Protein AF-A0A1Y1QBB9-F1 (afdb_monomer)

Radius of gyration: 15.88 Å; Cα contacts (8 Å, |Δi|>4): 180; chains: 1; bounding box: 41×32×35 Å

InterPro domains:
  IPR018752 Probable inorganic carbon transporter subunit DabA [PF10070] (2-125)
  IPR018752 Probable inorganic carbon transporter subunit DabA [PTHR38344] (1-124)

Secondary structure (DSSP, 8-state):
----HHHHHHHHHHHHHHTT-SS---SEEEEEEEE---TT-TTGGGTS-TTTTT---HHHHHHHHHHHT-HHHHHHHHHTT----TT-EEEEEEEETTT----EESGGGS-GGGHHHHHHHHHH-

Sequence (125 aa):
MGFTDTEQADKVGGFLRMIGLTDGFAPLVVIMGHGSTSQNNPHAAAYECGACSGRHSGPNARVFAAMANRPAVRTLLAAQGIHVPADTWFVGAEHDTCDEHIPWFDTHKVPAARHADLQALQAAL

Organism: NCBI:txid525917

Structure (mmCIF, N/CA/C/O backbone):
data_AF-A0A1Y1QBB9-F1
#
_entry.id   AF-A0A1Y1QBB9-F1
#
loop_
_atom_site.group_PDB
_atom_site.id
_atom_site.type_symbol
_atom_site.label_atom_id
_atom_site.label_alt_id
_atom_site.label_comp_id
_atom_site.label_asym_id
_atom_site.label_entity_id
_atom_site.label_seq_id
_atom_site.pdbx_PDB_ins_code
_atom_site.Cartn_x
_atom_site.Cartn_y
_atom_site.Cartn_z
_atom_site.occupancy
_atom_site.B_iso_or_equiv
_atom_site.auth_seq_id
_atom_site.auth_comp_id
_atom_site.auth_asym_id
_atom_site.auth_atom_id
_atom_site.pdbx_PDB_model_num
ATOM 1 N N . MET A 1 1 ? 13.283 11.510 11.202 1.00 42.03 1 MET A N 1
ATOM 2 C CA . MET A 1 1 ? 11.968 12.104 11.520 1.00 42.03 1 MET A CA 1
ATOM 3 C C . MET A 1 1 ? 11.058 11.811 10.342 1.00 42.03 1 MET A C 1
ATOM 5 O O . MET A 1 1 ? 11.427 12.162 9.231 1.00 42.03 1 MET A O 1
ATOM 9 N N . GLY A 1 2 ? 9.989 11.045 10.556 1.00 78.75 2 GLY A N 1
ATOM 10 C CA . GLY A 1 2 ? 9.009 10.702 9.517 1.00 78.75 2 GLY A CA 1
ATOM 11 C C . GLY A 1 2 ? 7.722 11.510 9.685 1.00 78.75 2 GLY A C 1
ATOM 12 O O . GLY A 1 2 ? 7.590 12.234 10.669 1.00 78.75 2 GLY A O 1
ATOM 13 N N . PHE A 1 3 ? 6.792 11.365 8.738 1.00 85.94 3 PHE A N 1
ATOM 14 C CA . PHE A 1 3 ? 5.462 11.981 8.790 1.00 85.94 3 PHE A CA 1
ATOM 15 C C . PHE A 1 3 ? 4.720 11.641 10.092 1.00 85.94 3 PHE A C 1
ATOM 17 O O . PHE A 1 3 ? 4.775 10.502 10.568 1.00 85.94 3 PHE A O 1
ATOM 24 N N . THR A 1 4 ? 3.989 12.609 10.634 1.00 95.94 4 THR A N 1
ATOM 25 C CA . THR A 1 4 ? 3.008 12.418 11.715 1.00 95.94 4 THR A CA 1
ATOM 26 C C . THR A 1 4 ? 1.850 11.526 11.260 1.00 95.94 4 THR A C 1
ATOM 28 O O . THR A 1 4 ? 1.630 11.357 10.063 1.00 95.94 4 THR A O 1
ATOM 31 N N . ASP A 1 5 ? 1.080 10.957 12.192 1.00 96.75 5 ASP A N 1
ATOM 32 C CA . ASP A 1 5 ? -0.067 10.108 11.828 1.00 96.75 5 ASP A CA 1
ATOM 33 C C . ASP A 1 5 ? -1.094 10.855 10.957 1.00 96.75 5 ASP A C 1
ATOM 35 O O . ASP A 1 5 ? -1.612 10.280 10.001 1.00 96.75 5 ASP A O 1
ATOM 39 N N . THR A 1 6 ? -1.319 12.147 11.220 1.00 96.94 6 THR A N 1
ATOM 40 C CA . THR A 1 6 ? -2.184 13.010 10.400 1.00 96.94 6 THR A CA 1
ATOM 41 C C . THR A 1 6 ? -1.629 13.199 8.994 1.00 96.94 6 THR A C 1
ATOM 43 O O . THR A 1 6 ? -2.339 12.954 8.026 1.00 96.94 6 THR A O 1
ATOM 46 N N . GLU A 1 7 ? -0.345 13.542 8.850 1.00 97.12 7 GLU A N 1
ATOM 47 C CA . GLU A 1 7 ? 0.273 13.696 7.525 1.00 97.12 7 GLU A CA 1
ATOM 48 C C . GLU A 1 7 ? 0.267 12.387 6.727 1.00 97.12 7 GLU A C 1
ATOM 50 O O . GLU A 1 7 ? 0.108 12.404 5.505 1.00 97.12 7 GLU A O 1
ATOM 55 N N . GLN A 1 8 ? 0.440 11.245 7.400 1.00 97.06 8 GLN A N 1
ATOM 56 C CA . GLN A 1 8 ? 0.324 9.932 6.767 1.00 97.06 8 GLN A CA 1
ATOM 57 C C . GLN A 1 8 ? -1.110 9.678 6.286 1.00 97.06 8 GLN A C 1
ATOM 59 O O . GLN A 1 8 ? -1.300 9.268 5.141 1.00 97.06 8 GLN A O 1
ATOM 64 N N . ALA A 1 9 ? -2.113 9.956 7.123 1.00 97.69 9 ALA A N 1
ATOM 65 C CA . ALA A 1 9 ? -3.520 9.806 6.764 1.00 97.69 9 ALA A CA 1
ATOM 66 C C . ALA A 1 9 ? -3.930 10.724 5.608 1.00 97.69 9 ALA A C 1
ATOM 68 O O . ALA A 1 9 ? -4.570 10.255 4.672 1.00 97.69 9 ALA A O 1
ATOM 69 N N . ASP A 1 10 ? -3.495 11.982 5.605 1.00 97.56 10 ASP A N 1
ATOM 70 C CA . ASP A 1 10 ? -3.799 12.927 4.528 1.00 97.56 10 ASP A CA 1
ATOM 71 C C . ASP A 1 10 ? -3.178 12.492 3.199 1.00 97.56 10 ASP A C 1
ATOM 73 O O . ASP A 1 10 ? -3.823 12.558 2.151 1.00 97.56 10 ASP A O 1
ATOM 77 N N . LYS A 1 11 ? -1.940 11.982 3.228 1.00 96.94 11 LYS A N 1
ATOM 78 C CA . LYS A 1 11 ? -1.279 11.451 2.029 1.00 96.94 11 LYS A CA 1
ATOM 79 C C . LYS A 1 11 ? -1.979 10.210 1.499 1.00 96.94 11 LYS A C 1
ATOM 81 O O . LYS A 1 11 ? -2.301 10.168 0.313 1.00 96.94 11 LYS A O 1
ATOM 86 N N . VAL A 1 12 ? -2.225 9.218 2.356 1.00 97.56 12 VAL A N 1
ATOM 87 C CA . VAL A 1 12 ? -2.900 7.974 1.957 1.00 97.56 12 VAL A CA 1
ATOM 88 C C . VAL A 1 12 ? -4.320 8.269 1.481 1.00 97.56 12 VAL A C 1
ATOM 90 O O . VAL A 1 12 ? -4.705 7.818 0.409 1.00 97.56 12 VAL A O 1
ATOM 93 N N . GLY A 1 13 ? -5.081 9.074 2.219 1.00 97.81 13 GLY A N 1
ATOM 94 C CA . GLY A 1 13 ? -6.447 9.440 1.864 1.00 97.81 13 GLY A CA 1
ATOM 95 C C . GLY A 1 13 ? -6.516 10.254 0.574 1.00 97.81 13 GLY A C 1
ATOM 96 O O . GLY A 1 13 ? -7.406 10.032 -0.244 1.00 97.81 13 GLY A O 1
ATOM 97 N N . GLY A 1 14 ? -5.576 11.177 0.353 1.00 97.62 14 GLY A N 1
ATOM 98 C CA . GLY A 1 14 ? -5.454 11.910 -0.908 1.00 97.62 14 GLY A CA 1
ATOM 99 C C . GLY A 1 14 ? -5.152 10.987 -2.088 1.00 97.62 14 GLY A C 1
ATOM 100 O O . GLY A 1 14 ? -5.802 11.083 -3.126 1.00 97.62 14 GLY A O 1
ATOM 101 N N . PHE A 1 15 ? -4.220 10.047 -1.908 1.00 96.12 15 PHE A N 1
ATOM 102 C CA . PHE A 1 15 ? -3.886 9.045 -2.919 1.00 96.12 15 PHE A CA 1
ATOM 103 C C . PHE A 1 15 ? -5.075 8.135 -3.250 1.00 96.12 15 PHE A C 1
ATOM 105 O O . PHE A 1 15 ? -5.431 8.015 -4.418 1.00 96.12 15 PHE A O 1
ATOM 112 N N . LEU A 1 16 ? -5.730 7.556 -2.239 1.00 97.25 16 LEU A N 1
ATOM 113 C CA . LEU A 1 16 ? -6.884 6.668 -2.409 1.00 97.25 16 LEU A CA 1
ATOM 114 C C . LEU A 1 16 ? -8.040 7.353 -3.150 1.00 97.25 16 LEU A C 1
ATOM 116 O O . LEU A 1 16 ? -8.616 6.765 -4.060 1.00 97.25 16 LEU A O 1
ATOM 120 N N . ARG A 1 17 ? -8.333 8.621 -2.828 1.00 97.25 17 ARG A N 1
ATOM 121 C CA . ARG A 1 17 ? -9.327 9.420 -3.567 1.00 97.25 17 ARG A CA 1
ATOM 122 C C . ARG A 1 17 ? -8.914 9.670 -5.009 1.00 97.25 17 ARG A C 1
ATOM 124 O O . ARG A 1 17 ? -9.749 9.574 -5.899 1.00 97.25 17 ARG A O 1
ATOM 131 N N . MET A 1 18 ? -7.641 9.986 -5.238 1.00 95.62 18 MET A N 1
ATOM 132 C CA . MET A 1 18 ? -7.121 10.256 -6.576 1.00 95.62 18 MET A CA 1
ATOM 133 C C . MET A 1 18 ? -7.227 9.030 -7.492 1.00 95.62 18 MET A C 1
ATOM 135 O O . MET A 1 18 ? -7.595 9.185 -8.652 1.00 95.62 18 MET A O 1
ATOM 139 N N . ILE A 1 19 ? -6.992 7.823 -6.966 1.00 93.88 19 ILE A N 1
ATOM 140 C CA . ILE A 1 19 ? -7.148 6.571 -7.726 1.00 93.88 19 ILE A CA 1
ATOM 141 C C . ILE A 1 19 ? -8.581 6.008 -7.706 1.00 93.88 19 ILE A C 1
ATOM 143 O O . ILE A 1 19 ? -8.835 4.974 -8.315 1.00 93.88 19 ILE A O 1
ATOM 147 N N . GLY A 1 20 ? -9.511 6.651 -6.991 1.00 95.25 20 GLY A N 1
ATOM 148 C CA . GLY A 1 20 ? -10.908 6.221 -6.874 1.00 95.25 20 GLY A CA 1
ATOM 149 C C . GLY A 1 20 ? -11.162 5.018 -5.953 1.00 95.25 20 GLY A C 1
ATOM 150 O O . GLY A 1 20 ? -12.277 4.509 -5.930 1.00 95.25 20 GLY A O 1
ATOM 151 N N . LEU A 1 21 ? -10.173 4.565 -5.177 1.00 95.88 21 LEU A N 1
ATOM 152 C CA . LEU A 1 21 ? -10.301 3.437 -4.246 1.00 95.88 21 LEU A CA 1
ATOM 153 C C . LEU A 1 21 ? -10.674 3.936 -2.843 1.00 95.88 21 LEU A C 1
ATOM 155 O O . LEU A 1 21 ? -9.847 3.959 -1.930 1.00 95.88 21 LEU A O 1
ATOM 159 N N . THR A 1 22 ? -11.911 4.396 -2.674 1.00 96.00 22 THR A N 1
ATOM 160 C CA . THR A 1 22 ? -12.416 4.915 -1.387 1.00 96.00 22 THR A CA 1
ATOM 161 C C . THR A 1 22 ? -13.307 3.934 -0.629 1.00 96.00 22 THR A C 1
ATOM 163 O O . THR A 1 22 ? -13.522 4.110 0.570 1.00 96.00 22 THR A O 1
ATOM 166 N N . ASP A 1 23 ? -13.791 2.898 -1.308 1.00 95.12 23 ASP A N 1
ATOM 167 C CA . ASP A 1 23 ? -14.611 1.812 -0.779 1.00 95.12 23 ASP A CA 1
ATOM 168 C C . ASP A 1 23 ? -14.297 0.500 -1.527 1.00 95.12 23 ASP A C 1
ATOM 170 O O . ASP A 1 23 ? -13.363 0.441 -2.328 1.00 95.12 23 ASP A O 1
ATOM 174 N N . GLY A 1 24 ? -15.023 -0.580 -1.210 1.00 95.31 24 GLY A N 1
ATOM 175 C CA . GLY A 1 24 ? -14.915 -1.840 -1.955 1.00 95.31 24 GLY A CA 1
ATOM 176 C C . GLY A 1 24 ? -13.548 -2.526 -1.860 1.00 95.31 24 GLY A C 1
ATOM 177 O O . GLY A 1 24 ? -13.174 -3.277 -2.760 1.00 95.31 24 GLY A O 1
ATOM 178 N N . PHE A 1 25 ? -12.785 -2.263 -0.794 1.00 97.25 25 PHE A N 1
ATOM 179 C CA . PHE A 1 25 ? -11.437 -2.801 -0.627 1.00 97.25 25 PHE A CA 1
ATOM 180 C C . PHE A 1 25 ? -11.417 -4.330 -0.677 1.00 97.25 25 PHE A C 1
ATOM 182 O O . PHE A 1 25 ? -12.131 -5.008 0.063 1.00 97.25 25 PHE A O 1
ATOM 189 N N . ALA A 1 26 ? -10.529 -4.866 -1.511 1.00 96.06 26 ALA A N 1
ATOM 190 C CA . ALA A 1 26 ? -10.237 -6.288 -1.538 1.00 96.06 26 ALA A CA 1
ATOM 191 C C . ALA A 1 26 ? -9.513 -6.736 -0.247 1.00 96.06 26 ALA A C 1
ATOM 193 O O . ALA A 1 26 ? -8.897 -5.916 0.445 1.00 96.06 26 ALA A O 1
ATOM 194 N N . PRO A 1 27 ? -9.516 -8.044 0.069 1.00 95.75 27 PRO A N 1
ATOM 195 C CA . PRO A 1 27 ? -8.733 -8.588 1.181 1.00 95.75 27 PRO A CA 1
ATOM 196 C C . PRO A 1 27 ? -7.219 -8.346 1.056 1.00 95.75 27 PRO A C 1
ATOM 198 O O . PRO A 1 27 ? -6.524 -8.179 2.059 1.00 95.75 27 PRO A O 1
ATOM 201 N N . LEU A 1 28 ? -6.707 -8.287 -0.176 1.00 96.56 28 LEU A N 1
ATOM 202 C CA . LEU A 1 28 ? -5.328 -7.934 -0.498 1.00 96.56 28 LEU A CA 1
ATOM 203 C C . LEU A 1 28 ? -5.333 -6.829 -1.560 1.00 96.56 28 LEU A C 1
ATOM 205 O O . LEU A 1 28 ? -5.954 -6.984 -2.609 1.00 96.56 28 LEU A O 1
ATOM 209 N N . VAL A 1 29 ? -4.642 -5.722 -1.293 1.00 96.75 29 VAL A N 1
ATOM 210 C CA . VAL A 1 29 ? -4.506 -4.588 -2.218 1.00 96.75 29 VAL A CA 1
ATOM 211 C C . VAL A 1 29 ? -3.033 -4.378 -2.532 1.00 96.75 29 VAL A C 1
ATOM 213 O O . VAL A 1 29 ? -2.217 -4.230 -1.622 1.00 96.75 29 VAL A O 1
ATOM 216 N N . VAL A 1 30 ? -2.685 -4.330 -3.817 1.00 95.94 30 VAL A N 1
ATOM 217 C CA . VAL A 1 30 ? -1.314 -4.057 -4.256 1.00 95.94 30 VAL A CA 1
ATOM 218 C C . VAL A 1 30 ? -1.205 -2.623 -4.744 1.00 95.94 30 VAL A C 1
ATOM 220 O O . VAL A 1 30 ? -1.946 -2.197 -5.625 1.00 95.94 30 VAL A O 1
ATOM 223 N N . ILE A 1 31 ? -0.262 -1.881 -4.174 1.00 95.00 31 ILE A N 1
ATOM 224 C CA . ILE A 1 31 ? 0.175 -0.598 -4.715 1.00 95.00 31 ILE A CA 1
ATOM 225 C C . ILE A 1 31 ? 1.378 -0.905 -5.599 1.00 95.00 31 ILE A C 1
ATOM 227 O O . ILE A 1 31 ? 2.431 -1.288 -5.090 1.00 95.00 31 ILE A O 1
ATOM 231 N N . MET A 1 32 ? 1.201 -0.781 -6.914 1.00 91.69 32 MET A N 1
ATOM 232 C CA . MET A 1 32 ? 2.244 -1.065 -7.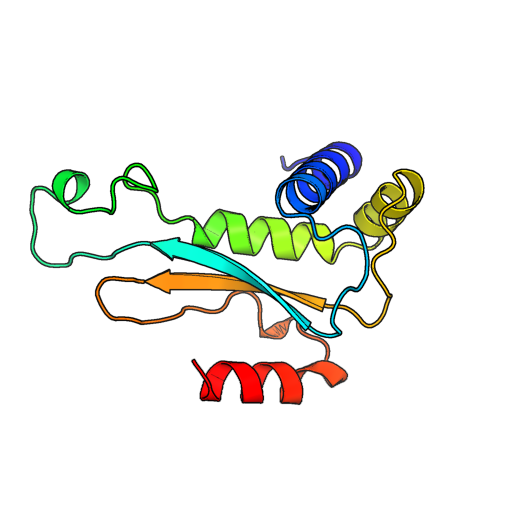896 1.00 91.69 32 MET A CA 1
ATOM 233 C C . MET A 1 32 ? 2.958 0.228 -8.293 1.00 91.69 32 MET A C 1
ATOM 235 O O . MET A 1 32 ? 2.362 1.128 -8.886 1.00 91.69 32 MET A O 1
ATOM 239 N N . GLY A 1 33 ? 4.235 0.327 -7.939 1.00 86.62 33 GLY A N 1
ATOM 240 C CA . GLY A 1 33 ? 5.154 1.281 -8.545 1.00 86.62 33 GLY A CA 1
ATOM 241 C C . GLY A 1 33 ? 5.658 0.757 -9.888 1.00 86.62 33 GLY A C 1
ATOM 242 O O . GLY A 1 33 ? 5.623 -0.437 -10.147 1.00 86.62 33 GLY A O 1
ATOM 243 N N . HIS A 1 34 ? 6.161 1.648 -10.724 1.00 83.19 34 HIS A N 1
ATOM 244 C CA . HIS A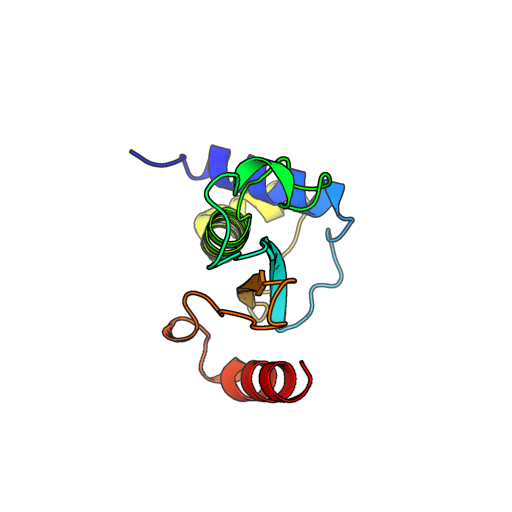 1 34 ? 6.897 1.313 -11.937 1.00 83.19 34 HIS A CA 1
ATOM 245 C C . HIS A 1 34 ? 8.331 1.848 -11.850 1.00 83.19 34 HIS A C 1
ATOM 247 O O . HIS A 1 34 ? 8.583 2.902 -11.241 1.00 83.19 34 HIS A O 1
ATOM 253 N N . GLY A 1 35 ? 9.244 1.100 -12.459 1.00 74.25 35 GLY A N 1
ATOM 254 C CA . GLY A 1 35 ? 10.655 1.410 -12.652 1.00 74.25 35 GLY A CA 1
ATOM 255 C C . GLY A 1 35 ? 11.157 0.812 -13.971 1.00 74.25 35 GLY A C 1
ATOM 256 O O . GLY A 1 35 ? 10.417 0.135 -14.688 1.00 74.25 35 GLY A O 1
ATOM 257 N N . SER A 1 36 ? 12.404 1.105 -14.327 1.00 70.88 36 SER A N 1
ATOM 258 C CA . SER A 1 36 ? 13.055 0.529 -15.507 1.00 70.88 36 SER A CA 1
ATOM 259 C C . SER A 1 36 ? 14.561 0.495 -15.280 1.00 70.88 36 SER A C 1
ATOM 261 O O . SER A 1 36 ? 15.215 1.532 -15.399 1.00 70.88 36 SER A O 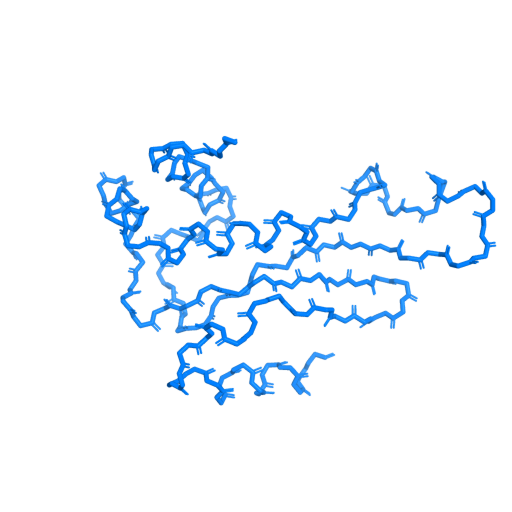1
ATOM 263 N N . THR A 1 37 ? 15.131 -0.670 -14.982 1.00 68.25 37 THR A N 1
ATOM 264 C CA . THR A 1 37 ? 16.583 -0.798 -14.782 1.00 68.25 37 THR A CA 1
ATOM 265 C C . THR A 1 37 ? 17.300 -1.035 -16.112 1.00 68.25 37 THR A C 1
ATOM 267 O O . THR A 1 37 ? 17.034 -2.011 -16.798 1.00 68.25 37 THR A O 1
ATOM 270 N N . SER A 1 38 ? 18.283 -0.199 -16.472 1.00 59.94 38 SER A N 1
ATOM 271 C CA . SER A 1 38 ? 19.145 -0.433 -17.645 1.00 59.94 38 SER A CA 1
ATOM 272 C C . SER A 1 38 ? 20.600 -0.647 -17.225 1.00 59.94 38 SER A C 1
ATOM 274 O O . SER A 1 38 ? 21.272 0.283 -16.788 1.00 59.94 38 SER A O 1
ATOM 276 N N . GLN A 1 39 ? 21.116 -1.872 -17.372 1.00 55.53 39 GLN A N 1
ATOM 277 C CA . GLN A 1 39 ? 22.489 -2.210 -16.957 1.00 55.53 39 GLN A CA 1
ATOM 278 C C . GLN A 1 39 ? 23.583 -1.775 -17.952 1.00 55.53 39 GLN A C 1
ATOM 280 O O . GLN A 1 39 ? 24.763 -1.939 -17.656 1.00 55.53 39 GLN A O 1
ATOM 285 N N . ASN A 1 40 ? 23.236 -1.219 -19.123 1.00 48.66 40 ASN A N 1
ATOM 286 C CA . ASN A 1 40 ? 24.200 -1.011 -20.212 1.00 48.66 40 ASN A CA 1
ATOM 287 C C . ASN A 1 40 ? 24.194 0.399 -20.824 1.00 48.66 40 ASN A C 1
ATOM 289 O O . ASN A 1 40 ? 24.396 0.546 -22.029 1.00 48.66 40 ASN A O 1
ATOM 293 N N . ASN A 1 41 ? 23.949 1.450 -20.032 1.00 47.62 41 ASN A N 1
ATOM 294 C CA . ASN A 1 41 ? 23.923 2.800 -20.588 1.00 47.62 41 ASN A CA 1
ATOM 295 C C . ASN A 1 41 ? 24.561 3.867 -19.677 1.00 47.62 41 ASN A C 1
ATOM 297 O O . ASN A 1 41 ? 23.972 4.230 -18.658 1.00 47.62 41 ASN A O 1
ATOM 301 N N . PRO A 1 42 ? 25.706 4.464 -20.072 1.00 53.88 42 PRO A N 1
ATOM 302 C CA . PRO A 1 42 ? 26.266 5.664 -19.436 1.00 53.88 42 PRO A CA 1
ATOM 303 C C . PRO A 1 42 ? 25.299 6.866 -19.423 1.00 53.88 42 PRO A C 1
ATOM 305 O O . PRO A 1 42 ? 25.560 7.861 -18.751 1.00 53.88 42 PRO A O 1
ATOM 308 N N . HIS A 1 43 ? 24.181 6.773 -20.153 1.00 53.91 43 HIS A N 1
ATOM 309 C CA . HIS A 1 43 ? 23.104 7.755 -20.255 1.00 53.91 43 HIS A CA 1
ATOM 310 C C . HIS A 1 43 ? 21.770 7.243 -19.668 1.00 53.91 43 HIS A C 1
ATOM 312 O O . HIS A 1 43 ? 20.723 7.434 -20.283 1.00 53.91 43 HIS A O 1
ATOM 318 N N . ALA A 1 44 ? 21.787 6.591 -18.497 1.00 51.56 44 ALA A N 1
ATOM 319 C CA . ALA A 1 44 ? 20.597 6.029 -17.829 1.00 51.56 44 ALA A CA 1
ATOM 320 C C . ALA A 1 44 ? 19.374 6.979 -17.791 1.00 51.56 44 ALA A C 1
ATOM 322 O O . ALA A 1 44 ? 18.260 6.553 -18.075 1.00 51.56 44 ALA A O 1
ATOM 323 N N . ALA A 1 45 ? 19.592 8.286 -17.599 1.00 51.59 45 ALA A N 1
ATOM 324 C CA . ALA A 1 45 ? 18.532 9.302 -17.568 1.00 51.59 45 ALA A CA 1
ATOM 325 C C . ALA A 1 45 ? 17.760 9.502 -18.896 1.00 51.59 45 ALA A C 1
ATOM 327 O O . ALA A 1 45 ? 16.756 10.209 -18.911 1.00 51.59 45 ALA A O 1
ATOM 328 N N . ALA A 1 46 ? 18.227 8.942 -20.020 1.00 51.31 46 ALA A N 1
ATOM 329 C CA . ALA A 1 46 ? 17.603 9.112 -21.337 1.00 51.31 46 ALA A CA 1
ATOM 330 C C . ALA A 1 46 ? 16.635 7.978 -21.729 1.00 51.31 46 ALA A C 1
ATOM 332 O O . ALA A 1 46 ? 15.881 8.146 -22.685 1.00 51.31 46 ALA A O 1
ATOM 333 N N . TYR A 1 47 ? 16.665 6.837 -21.028 1.00 48.28 47 TYR A N 1
ATOM 334 C CA . TYR A 1 47 ? 15.886 5.635 -21.379 1.00 48.28 47 TYR A CA 1
ATOM 335 C C . TYR A 1 47 ? 14.844 5.231 -20.343 1.00 48.28 47 TYR A C 1
ATOM 337 O O . TYR A 1 47 ? 14.049 4.329 -20.591 1.00 48.28 47 TYR A O 1
ATOM 345 N N . GLU A 1 48 ? 14.819 5.891 -19.194 1.00 51.41 48 GLU A N 1
ATOM 346 C CA . GLU A 1 48 ? 13.755 5.670 -18.233 1.00 51.41 48 GLU A CA 1
ATOM 347 C C . GLU A 1 48 ? 12.447 6.251 -18.788 1.00 51.41 48 GLU A C 1
ATOM 349 O O . GLU A 1 48 ? 12.412 7.359 -19.329 1.00 51.41 48 GLU A O 1
ATOM 354 N N . CYS A 1 49 ? 11.366 5.477 -18.679 1.00 48.41 49 CYS A N 1
ATOM 355 C CA . CYS A 1 49 ? 10.037 5.847 -19.150 1.00 48.41 49 CYS A CA 1
ATOM 356 C C . CYS A 1 49 ? 9.691 7.298 -18.765 1.00 48.41 49 CYS A C 1
ATOM 358 O O . CYS A 1 49 ? 9.670 7.662 -17.584 1.00 48.41 49 CYS A O 1
ATOM 360 N N . GLY A 1 50 ? 9.373 8.127 -19.767 1.00 47.00 50 GLY A N 1
ATOM 361 C CA . GLY A 1 50 ? 9.005 9.534 -19.577 1.00 47.00 50 GLY A CA 1
ATOM 362 C C . GLY A 1 50 ? 7.788 9.751 -18.666 1.00 47.00 50 GLY A C 1
ATOM 363 O O . GLY A 1 50 ? 7.565 10.870 -18.216 1.00 47.00 50 GLY A O 1
ATOM 364 N N . ALA A 1 51 ? 7.032 8.696 -18.338 1.00 51.38 51 ALA A N 1
ATOM 365 C CA . ALA A 1 51 ? 5.930 8.745 -17.379 1.00 51.38 51 ALA A CA 1
ATOM 366 C C . ALA A 1 51 ? 6.389 8.875 -15.912 1.00 51.38 51 ALA A C 1
ATOM 368 O O . ALA A 1 51 ? 5.633 9.377 -15.083 1.00 51.38 51 ALA A O 1
ATOM 369 N N . CYS A 1 52 ? 7.618 8.456 -15.581 1.00 50.31 52 CYS A N 1
ATOM 370 C CA . CYS A 1 52 ? 8.154 8.482 -14.212 1.00 50.31 52 CYS A CA 1
ATOM 371 C C . CYS A 1 52 ? 9.305 9.484 -14.022 1.00 50.31 52 CYS A C 1
ATOM 373 O O . CYS A 1 52 ? 9.909 9.520 -12.948 1.00 50.31 52 CYS A O 1
ATOM 375 N N . SER A 1 53 ? 9.629 10.288 -15.044 1.00 52.66 53 SER A N 1
ATOM 376 C CA . SER A 1 53 ? 10.749 11.248 -15.032 1.00 52.66 53 SER A CA 1
ATOM 377 C C . SER A 1 53 ? 12.080 10.640 -14.565 1.00 52.66 53 SER A C 1
ATOM 379 O O . SER A 1 53 ? 12.868 11.316 -13.902 1.00 52.66 53 SER A O 1
ATOM 381 N N . GLY A 1 54 ? 12.299 9.354 -14.842 1.00 54.94 54 GLY A N 1
ATOM 382 C CA . GLY A 1 54 ? 13.517 8.669 -14.429 1.00 54.94 54 GLY A CA 1
ATOM 383 C C . GLY A 1 54 ? 13.608 8.244 -12.967 1.00 54.94 54 GLY A C 1
ATOM 384 O O . GLY A 1 54 ? 14.687 8.224 -12.382 1.00 54.94 54 GLY A O 1
ATOM 385 N N . ARG A 1 55 ? 12.475 7.982 -12.303 1.00 58.97 55 ARG A N 1
ATOM 386 C CA . ARG A 1 55 ? 12.474 7.583 -10.888 1.00 58.97 55 ARG A CA 1
ATOM 387 C C . ARG A 1 55 ? 11.703 6.296 -10.646 1.00 58.97 55 ARG A C 1
ATOM 389 O O . ARG A 1 55 ? 10.530 6.191 -10.987 1.00 58.97 55 ARG A O 1
ATOM 396 N N . HIS A 1 56 ? 12.354 5.379 -9.939 1.00 70.88 56 HIS A N 1
ATOM 397 C CA . HIS A 1 56 ? 11.747 4.189 -9.353 1.00 70.88 56 HIS A CA 1
ATOM 398 C C . HIS A 1 56 ? 10.680 4.590 -8.328 1.00 70.88 56 HIS A C 1
ATOM 400 O O . HIS A 1 56 ? 10.961 5.309 -7.362 1.00 70.88 56 HIS A O 1
ATOM 406 N N . SER A 1 57 ? 9.439 4.154 -8.544 1.00 77.31 57 SER A N 1
ATOM 407 C CA . SER A 1 57 ? 8.305 4.492 -7.672 1.00 77.31 57 SER A CA 1
ATOM 408 C C . SER A 1 57 ? 7.947 3.393 -6.660 1.00 77.31 57 SER A C 1
ATOM 410 O O . SER A 1 57 ? 7.088 3.604 -5.802 1.00 77.31 57 SER A O 1
ATOM 412 N N . GLY A 1 58 ? 8.672 2.275 -6.655 1.00 82.94 58 GLY A N 1
ATOM 413 C CA . GLY A 1 58 ? 8.602 1.194 -5.671 1.00 82.94 58 GLY A CA 1
ATOM 414 C C . GLY A 1 58 ? 8.799 1.635 -4.223 1.00 82.94 58 GLY A C 1
ATOM 415 O O . GLY A 1 58 ? 8.002 1.242 -3.368 1.00 82.94 58 GLY A O 1
ATOM 416 N N . PRO A 1 59 ? 9.774 2.508 -3.898 1.00 86.94 59 PRO A N 1
ATOM 417 C CA . PRO A 1 59 ? 9.893 3.057 -2.550 1.00 86.94 59 PRO A CA 1
ATOM 418 C C . PRO A 1 59 ? 8.631 3.799 -2.095 1.00 86.94 59 PRO A C 1
ATOM 420 O O . PRO A 1 59 ? 8.228 3.660 -0.940 1.00 86.94 59 PRO A O 1
ATOM 423 N N . ASN A 1 60 ? 7.963 4.530 -2.997 1.00 88.94 60 ASN A N 1
ATOM 424 C CA . ASN A 1 60 ? 6.688 5.172 -2.682 1.00 88.94 60 ASN A CA 1
ATOM 425 C C . ASN A 1 60 ? 5.600 4.119 -2.467 1.00 88.94 60 ASN A C 1
ATOM 427 O O . ASN A 1 60 ? 4.916 4.171 -1.448 1.00 88.94 60 ASN A O 1
ATOM 431 N N . ALA A 1 61 ? 5.484 3.129 -3.355 1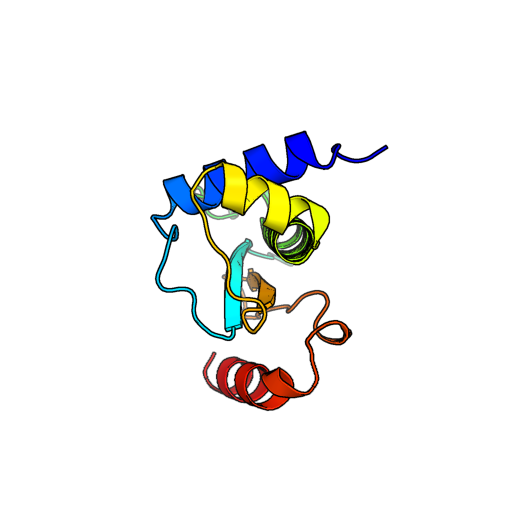.00 92.31 61 ALA A N 1
ATOM 432 C CA . ALA A 1 61 ? 4.525 2.036 -3.213 1.00 92.31 61 ALA A CA 1
ATOM 433 C C . ALA A 1 61 ? 4.656 1.311 -1.861 1.00 92.31 61 ALA A C 1
ATOM 435 O O . ALA A 1 61 ? 3.674 1.152 -1.133 1.00 92.31 61 ALA A O 1
ATOM 436 N N . ARG A 1 62 ? 5.888 0.963 -1.467 1.00 94.88 62 ARG A N 1
ATOM 437 C CA . ARG A 1 62 ? 6.204 0.374 -0.159 1.00 94.88 62 ARG A CA 1
ATOM 438 C C . ARG A 1 62 ? 5.766 1.271 0.997 1.00 94.88 62 ARG A C 1
ATOM 440 O O . ARG A 1 62 ? 5.144 0.802 1.949 1.00 94.88 62 ARG A O 1
ATOM 447 N N . VAL A 1 63 ? 6.109 2.555 0.931 1.00 94.50 63 VAL A N 1
ATOM 448 C CA . VAL A 1 63 ? 5.841 3.522 1.999 1.00 94.50 63 VAL A CA 1
ATOM 449 C C . VAL A 1 63 ? 4.337 3.787 2.147 1.00 94.50 63 VAL A C 1
ATOM 451 O O . VAL A 1 63 ? 3.836 3.780 3.270 1.00 94.50 63 VAL A O 1
ATOM 454 N N . PHE A 1 64 ? 3.591 3.920 1.048 1.00 95.50 64 PHE A N 1
ATOM 455 C CA . PHE A 1 64 ? 2.131 4.054 1.076 1.00 95.50 64 PHE A CA 1
ATOM 456 C C . PHE A 1 64 ? 1.442 2.801 1.628 1.00 95.50 64 PHE A C 1
ATOM 458 O O . PHE A 1 64 ? 0.565 2.928 2.482 1.00 95.50 64 PHE A O 1
ATOM 465 N N . ALA A 1 65 ? 1.872 1.602 1.220 1.00 97.12 65 ALA A N 1
ATOM 466 C CA . ALA A 1 65 ? 1.331 0.354 1.757 1.00 97.12 65 ALA A CA 1
ATOM 467 C C . ALA A 1 65 ? 1.576 0.242 3.272 1.00 97.12 65 ALA A C 1
ATOM 469 O O . ALA A 1 65 ? 0.670 -0.086 4.040 1.00 97.12 65 ALA A O 1
ATOM 470 N N . ALA A 1 66 ? 2.782 0.595 3.729 1.00 96.81 66 ALA A N 1
ATOM 471 C CA . ALA A 1 66 ? 3.113 0.606 5.149 1.00 96.81 66 ALA A CA 1
ATOM 472 C C . ALA A 1 66 ? 2.252 1.602 5.946 1.00 96.81 66 ALA A C 1
ATOM 474 O O . ALA A 1 66 ? 1.763 1.248 7.018 1.00 96.81 66 ALA A O 1
ATOM 475 N N . MET A 1 67 ? 2.031 2.820 5.432 1.00 97.44 67 MET A N 1
ATOM 476 C CA . MET A 1 67 ? 1.150 3.806 6.075 1.00 97.44 67 MET A CA 1
ATOM 477 C C . MET A 1 67 ? -0.301 3.316 6.138 1.00 97.44 67 MET A C 1
ATOM 479 O O . MET A 1 67 ? -0.915 3.380 7.200 1.00 97.44 67 MET A O 1
ATOM 483 N N . ALA A 1 68 ? -0.831 2.774 5.037 1.00 97.31 68 ALA A N 1
ATOM 484 C CA . ALA A 1 68 ? -2.209 2.287 4.951 1.00 97.31 68 ALA A CA 1
ATOM 485 C C . ALA A 1 68 ? -2.499 1.105 5.897 1.00 97.31 68 ALA A C 1
ATOM 487 O O . ALA A 1 68 ? -3.641 0.900 6.306 1.00 97.31 68 ALA A O 1
ATOM 488 N N . ASN A 1 69 ? -1.478 0.343 6.302 1.00 97.88 69 ASN A N 1
ATOM 489 C CA . ASN A 1 69 ? -1.609 -0.753 7.269 1.00 97.88 69 ASN A CA 1
ATOM 490 C C . ASN A 1 69 ? -1.505 -0.317 8.741 1.00 97.88 69 ASN A C 1
ATOM 492 O O . ASN A 1 69 ? -1.740 -1.134 9.631 1.00 97.88 69 ASN A O 1
ATOM 496 N N . ARG A 1 70 ? -1.177 0.947 9.040 1.00 97.44 70 ARG A N 1
ATOM 497 C CA . ARG A 1 70 ? -1.079 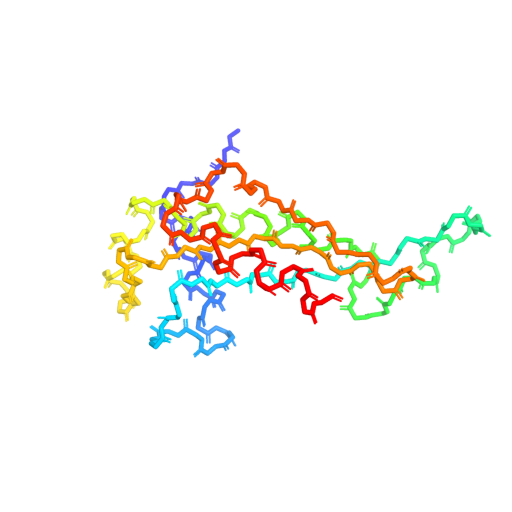1.419 10.430 1.00 97.44 70 ARG A CA 1
ATOM 498 C C . ARG A 1 70 ? -2.471 1.629 11.040 1.00 97.44 70 ARG A C 1
ATOM 500 O O . ARG A 1 70 ? -3.257 2.390 10.476 1.00 97.44 70 ARG A O 1
ATOM 507 N N . PRO A 1 71 ? -2.755 1.087 12.241 1.00 97.12 71 PRO A N 1
ATOM 508 C CA . PRO A 1 71 ? -4.041 1.293 12.909 1.00 97.12 71 PRO A CA 1
ATOM 509 C C . PRO A 1 71 ? -4.391 2.771 13.132 1.00 97.12 71 PRO A C 1
ATOM 511 O O . PRO A 1 71 ? -5.503 3.184 12.827 1.00 97.12 71 PRO A O 1
ATOM 514 N N . ALA A 1 72 ? -3.429 3.588 13.583 1.00 97.50 72 ALA A N 1
ATOM 515 C CA . ALA A 1 72 ? -3.634 5.025 13.797 1.00 97.50 72 ALA A CA 1
ATOM 516 C C . ALA A 1 72 ? -4.047 5.762 12.510 1.00 97.50 72 ALA A C 1
ATOM 518 O O . ALA A 1 72 ? -4.960 6.585 12.529 1.00 97.50 72 ALA A O 1
ATOM 519 N N . VAL A 1 73 ? -3.428 5.411 11.378 1.00 98.00 73 VAL A N 1
ATOM 520 C CA . VAL A 1 73 ? -3.759 5.981 10.065 1.00 98.00 73 VAL A CA 1
ATOM 521 C C . VAL A 1 73 ? -5.152 5.537 9.625 1.00 98.00 73 VAL A C 1
ATOM 523 O O . VAL A 1 73 ? -5.938 6.370 9.191 1.00 98.00 73 VAL A O 1
ATOM 526 N N . ARG A 1 74 ? -5.507 4.257 9.797 1.00 98.19 74 ARG A N 1
ATOM 527 C CA . ARG A 1 74 ? -6.847 3.745 9.456 1.00 98.19 74 ARG A CA 1
ATOM 528 C C . ARG A 1 74 ? -7.962 4.414 10.262 1.00 98.19 74 ARG A C 1
ATOM 530 O O . ARG A 1 74 ? -9.003 4.728 9.693 1.00 98.19 74 ARG A O 1
ATOM 537 N N . THR A 1 75 ? -7.737 4.692 11.546 1.00 98.19 75 THR A N 1
ATOM 538 C CA . THR A 1 75 ? -8.685 5.458 12.373 1.00 98.19 75 THR A CA 1
ATOM 539 C C . THR A 1 75 ? -8.914 6.860 11.809 1.00 98.19 75 THR A C 1
ATOM 541 O O . THR A 1 75 ? -10.054 7.308 11.706 1.00 98.19 75 THR A O 1
ATOM 544 N N . LEU A 1 76 ? -7.842 7.545 11.405 1.00 98.19 76 LEU A N 1
ATOM 545 C CA . LEU A 1 76 ? -7.938 8.877 10.808 1.00 98.19 76 LEU A CA 1
ATOM 546 C C . LEU A 1 76 ? -8.604 8.836 9.426 1.00 98.19 76 LEU A C 1
ATOM 548 O O . LEU A 1 76 ? -9.465 9.663 9.152 1.00 98.19 76 LEU A O 1
ATOM 552 N N . LEU A 1 77 ? -8.286 7.848 8.585 1.00 98.00 77 LEU A N 1
ATOM 553 C CA . LEU A 1 77 ? -8.942 7.648 7.287 1.00 98.00 77 LEU A CA 1
ATOM 554 C C . LEU A 1 77 ? -10.452 7.426 7.434 1.00 98.00 77 LEU A C 1
ATOM 556 O O . LEU A 1 77 ? -11.226 8.027 6.688 1.00 98.00 77 LEU A O 1
ATOM 560 N N . ALA A 1 78 ? -10.874 6.646 8.434 1.00 97.88 78 ALA A N 1
ATOM 561 C CA . ALA A 1 78 ? -12.288 6.436 8.733 1.00 97.88 78 ALA A CA 1
ATOM 562 C C . ALA A 1 78 ? -12.988 7.750 9.117 1.00 97.88 78 ALA A C 1
ATOM 564 O O . ALA A 1 78 ? -14.090 8.016 8.643 1.00 97.88 78 ALA A O 1
ATOM 565 N N . ALA A 1 79 ? -12.331 8.619 9.896 1.00 97.19 79 ALA A N 1
ATOM 566 C CA . ALA A 1 79 ? -12.847 9.959 10.195 1.00 97.19 79 ALA A CA 1
ATOM 567 C C . ALA A 1 79 ? -12.954 10.859 8.946 1.00 97.19 79 ALA A C 1
ATOM 569 O O . ALA A 1 79 ? -13.740 11.802 8.932 1.00 97.19 79 ALA A O 1
ATOM 570 N N . GLN A 1 80 ? -12.203 10.553 7.884 1.00 95.88 80 GLN A N 1
ATOM 571 C CA . GLN A 1 80 ? -12.291 11.217 6.582 1.00 95.88 80 GLN A CA 1
ATOM 572 C C . GLN A 1 80 ? -13.237 10.506 5.586 1.00 95.88 80 GLN A C 1
ATOM 574 O O . GLN A 1 80 ? -13.240 10.846 4.398 1.00 95.88 80 GLN A O 1
ATOM 579 N N . GLY A 1 81 ? -14.013 9.513 6.035 1.00 97.12 81 GLY A N 1
ATOM 580 C CA . GLY A 1 81 ? -14.980 8.774 5.216 1.00 97.12 81 GLY A CA 1
ATOM 581 C C . GLY A 1 81 ? -14.396 7.631 4.379 1.00 97.12 81 GLY A C 1
ATOM 582 O O . GLY A 1 81 ? -15.095 7.105 3.520 1.00 97.12 81 GLY A O 1
ATOM 583 N N . ILE A 1 82 ? -13.138 7.237 4.605 1.00 98.19 82 ILE A N 1
ATOM 584 C CA . ILE A 1 82 ? -12.506 6.091 3.935 1.00 98.19 82 ILE A CA 1
ATOM 585 C C . ILE A 1 82 ? -12.373 4.952 4.943 1.00 98.19 82 ILE A C 1
ATOM 587 O O . ILE A 1 82 ? -11.498 4.959 5.811 1.00 98.19 82 ILE A O 1
ATOM 591 N N . HIS A 1 83 ? -13.240 3.951 4.821 1.00 97.81 83 HIS A N 1
ATOM 592 C CA . HIS A 1 83 ? -13.263 2.803 5.722 1.00 97.81 83 HIS A CA 1
ATOM 593 C C . HIS A 1 83 ? -12.512 1.623 5.110 1.00 97.81 83 HIS A C 1
ATOM 595 O O . HIS A 1 83 ? -13.033 0.921 4.248 1.00 97.81 83 HIS A O 1
ATOM 601 N N . VAL A 1 84 ? -11.290 1.388 5.588 1.00 97.69 84 VAL A N 1
ATOM 602 C CA . VAL A 1 84 ? -10.502 0.206 5.224 1.00 97.69 84 VAL A CA 1
ATOM 603 C C . VAL A 1 84 ? -10.868 -0.957 6.159 1.00 97.69 84 VAL A C 1
ATOM 605 O O . VAL A 1 84 ? -10.620 -0.843 7.365 1.00 97.69 84 VAL A O 1
ATOM 608 N N . PRO A 1 85 ? -11.408 -2.079 5.646 1.00 96.75 85 PRO A N 1
ATOM 609 C CA . PRO A 1 85 ? -11.722 -3.258 6.448 1.00 96.75 85 PRO A CA 1
ATOM 610 C C . PRO A 1 85 ? -10.513 -3.799 7.222 1.00 96.75 85 PRO A C 1
ATOM 612 O O . PRO A 1 85 ? -9.367 -3.723 6.771 1.00 96.75 85 PRO A O 1
ATOM 615 N N . ALA A 1 86 ? -10.755 -4.369 8.404 1.00 94.38 86 ALA A N 1
ATOM 616 C CA . ALA A 1 86 ? -9.691 -4.919 9.250 1.00 94.38 86 ALA A CA 1
ATOM 617 C C . ALA A 1 86 ? -8.960 -6.105 8.597 1.00 94.38 86 ALA A C 1
ATOM 619 O O . ALA A 1 86 ? -7.800 -6.365 8.907 1.00 94.38 86 ALA A O 1
ATOM 620 N N . ASP A 1 87 ? -9.632 -6.805 7.688 1.00 94.88 87 ASP A N 1
ATOM 621 C CA . A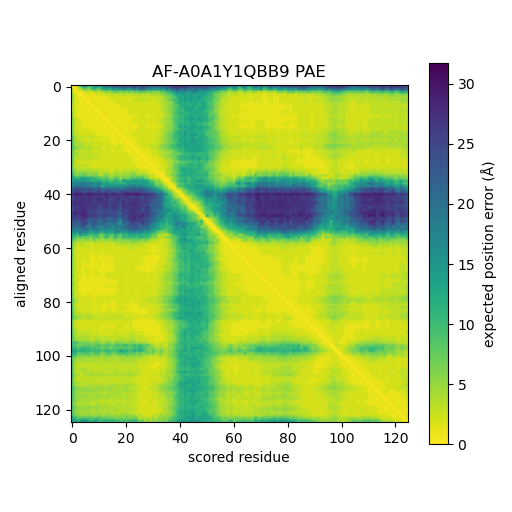SP A 1 87 ? -9.131 -7.976 6.981 1.00 94.88 87 ASP A CA 1
ATOM 622 C C . ASP A 1 87 ? -8.479 -7.642 5.624 1.00 94.88 87 ASP A C 1
ATOM 624 O O . ASP A 1 87 ? -7.949 -8.551 4.975 1.00 94.88 87 ASP A O 1
ATOM 628 N N . THR A 1 88 ? -8.476 -6.359 5.231 1.00 97.50 88 THR A N 1
ATOM 629 C CA . THR A 1 88 ? -7.723 -5.812 4.093 1.00 97.50 88 THR A CA 1
ATOM 630 C C . THR A 1 88 ? -6.269 -5.574 4.477 1.00 97.50 88 THR A C 1
ATOM 632 O O . THR A 1 88 ? -5.980 -4.900 5.474 1.00 97.50 88 THR A O 1
ATOM 635 N N . TRP A 1 89 ? -5.343 -6.025 3.633 1.00 98.00 89 TRP A N 1
ATOM 636 C CA . TRP A 1 89 ? -3.912 -5.759 3.761 1.00 98.00 89 TRP A CA 1
ATOM 637 C C . TRP A 1 89 ? -3.331 -5.127 2.492 1.00 98.00 89 TRP A C 1
ATOM 639 O O . TRP A 1 89 ? -3.585 -5.606 1.390 1.00 98.00 89 TRP A O 1
ATOM 649 N N . PHE A 1 90 ? -2.524 -4.072 2.644 1.00 98.00 90 PHE A N 1
ATOM 650 C CA . PHE A 1 90 ? -1.823 -3.429 1.528 1.00 98.00 90 PHE A CA 1
ATOM 651 C C . PHE A 1 90 ? -0.403 -3.978 1.374 1.00 98.00 90 PHE A C 1
ATOM 653 O O . PHE A 1 90 ? 0.324 -4.106 2.361 1.00 98.00 90 PHE A O 1
ATOM 660 N N . VAL A 1 91 ? 0.027 -4.237 0.141 1.00 97.56 91 VAL A N 1
ATOM 661 C CA . VAL A 1 91 ? 1.403 -4.628 -0.200 1.00 97.56 91 VAL A CA 1
ATOM 662 C C . VAL A 1 91 ? 1.936 -3.687 -1.271 1.00 97.56 91 VAL A C 1
ATOM 664 O O . VAL A 1 91 ? 1.226 -3.342 -2.210 1.00 97.56 91 VAL A O 1
ATOM 667 N N . GLY A 1 92 ? 3.180 -3.243 -1.118 1.00 95.88 92 GLY A N 1
ATOM 668 C CA . GLY A 1 92 ? 3.874 -2.497 -2.163 1.00 95.88 92 GLY A CA 1
ATOM 669 C C . GLY A 1 92 ? 4.651 -3.449 -3.064 1.00 95.88 92 GLY A C 1
ATOM 670 O O . GLY A 1 92 ? 5.304 -4.366 -2.561 1.00 95.88 92 GLY A O 1
ATOM 671 N N . ALA A 1 93 ? 4.637 -3.191 -4.363 1.00 94.50 93 ALA A N 1
ATOM 672 C CA . ALA A 1 93 ? 5.511 -3.831 -5.338 1.00 94.50 93 ALA A CA 1
ATOM 673 C C . ALA A 1 93 ? 6.035 -2.781 -6.329 1.00 94.50 93 ALA A C 1
ATOM 675 O O . ALA A 1 93 ? 5.506 -1.669 -6.397 1.00 94.50 93 ALA A O 1
ATOM 676 N N . GLU A 1 94 ? 7.094 -3.104 -7.059 1.00 92.75 94 GLU A N 1
ATOM 677 C CA . GLU A 1 94 ? 7.528 -2.340 -8.232 1.00 92.75 94 GLU A CA 1
ATOM 678 C C . GLU A 1 94 ? 7.530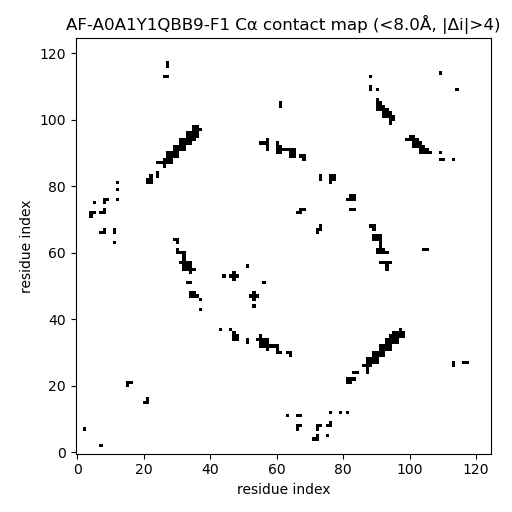 -3.273 -9.431 1.00 92.75 94 GLU A C 1
ATOM 680 O O . GLU A 1 94 ? 7.944 -4.410 -9.284 1.00 92.75 94 GLU A O 1
ATOM 685 N N . HIS A 1 95 ? 7.072 -2.815 -10.588 1.00 90.38 95 HIS A N 1
ATOM 686 C CA . HIS A 1 95 ? 7.276 -3.493 -11.861 1.00 90.38 95 HIS A CA 1
ATOM 687 C C . HIS A 1 95 ? 8.470 -2.854 -12.561 1.00 90.38 95 HIS A C 1
ATOM 689 O O . HIS A 1 95 ? 8.428 -1.668 -12.907 1.00 90.38 95 HIS A O 1
ATOM 695 N N . ASP A 1 96 ? 9.540 -3.627 -12.727 1.00 84.25 96 ASP A N 1
ATOM 696 C CA . ASP A 1 96 ? 10.643 -3.263 -13.603 1.00 84.25 96 ASP A CA 1
ATOM 697 C C . ASP A 1 96 ? 10.255 -3.598 -15.040 1.00 84.25 96 ASP A C 1
ATOM 699 O O . ASP A 1 96 ? 10.210 -4.749 -15.462 1.00 84.25 96 ASP A O 1
ATOM 703 N N . THR A 1 97 ? 9.942 -2.556 -15.798 1.00 81.06 97 THR A N 1
ATOM 704 C CA . THR A 1 97 ? 9.482 -2.682 -17.185 1.00 81.06 97 THR A CA 1
ATOM 705 C C . THR A 1 97 ? 10.587 -3.097 -18.161 1.00 81.06 97 THR A C 1
ATOM 707 O O . THR A 1 97 ? 10.301 -3.348 -19.329 1.00 81.06 97 THR A O 1
ATOM 710 N N . CYS A 1 98 ? 11.855 -3.148 -17.731 1.00 79.25 98 CYS A N 1
ATOM 711 C CA . CYS A 1 98 ? 12.958 -3.545 -18.605 1.00 79.25 98 CYS A CA 1
ATOM 712 C C . CYS A 1 98 ? 13.159 -5.064 -18.649 1.00 79.25 98 CYS A C 1
ATOM 714 O O . CYS A 1 98 ? 13.519 -5.602 -19.697 1.00 79.25 98 CYS A O 1
ATOM 716 N N . ASP A 1 99 ? 12.979 -5.750 -17.523 1.00 80.75 99 ASP A N 1
ATOM 717 C CA . ASP A 1 99 ? 13.160 -7.201 -17.408 1.00 80.75 99 ASP A CA 1
ATOM 718 C C . ASP A 1 99 ? 11.906 -7.930 -16.901 1.00 80.75 99 ASP A C 1
ATOM 720 O O . ASP A 1 99 ? 11.954 -9.136 -16.654 1.00 80.75 99 ASP A O 1
ATOM 724 N N . GLU A 1 100 ? 10.786 -7.207 -16.800 1.00 84.06 100 GLU A N 1
ATOM 725 C CA . GLU A 1 100 ? 9.483 -7.669 -16.312 1.00 84.06 100 GLU A CA 1
ATOM 726 C C . GLU A 1 100 ? 9.527 -8.223 -14.876 1.00 84.06 100 GLU A C 1
ATOM 728 O O . GLU A 1 100 ? 8.595 -8.884 -14.417 1.00 84.06 100 GLU A O 1
ATOM 733 N N . HIS A 1 101 ? 10.597 -7.950 -14.124 1.00 87.56 101 HIS A N 1
ATOM 734 C CA . HIS A 1 101 ? 10.729 -8.416 -12.754 1.00 87.56 101 HIS A CA 1
ATOM 735 C C . HIS A 1 101 ? 9.887 -7.562 -11.798 1.00 87.56 101 HIS A C 1
ATOM 737 O O . HIS A 1 101 ? 9.865 -6.332 -11.871 1.00 87.56 101 HIS A O 1
ATOM 743 N N . ILE A 1 102 ? 9.218 -8.216 -10.844 1.00 91.94 102 ILE A N 1
ATOM 744 C CA . ILE A 1 102 ? 8.361 -7.545 -9.862 1.00 91.94 102 ILE A CA 1
ATOM 745 C C . ILE A 1 102 ? 8.898 -7.780 -8.446 1.00 91.94 102 ILE A C 1
ATOM 747 O O . ILE A 1 102 ? 8.532 -8.771 -7.806 1.00 91.94 102 ILE A O 1
ATOM 751 N N . PRO A 1 103 ? 9.768 -6.910 -7.899 1.00 91.25 103 PRO A N 1
ATOM 752 C CA . PRO A 1 103 ? 10.116 -6.969 -6.486 1.00 91.25 103 PRO A CA 1
ATOM 753 C C . PRO A 1 103 ? 8.915 -6.618 -5.592 1.00 91.25 103 PRO A C 1
ATOM 755 O O . PRO A 1 103 ? 8.282 -5.569 -5.723 1.00 9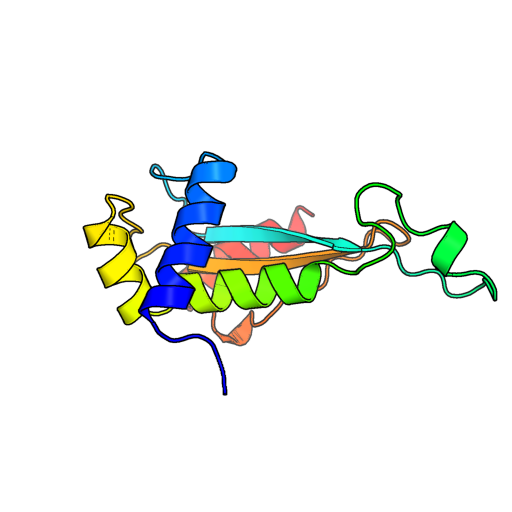1.25 103 PRO A O 1
ATOM 758 N N . TRP A 1 104 ? 8.655 -7.483 -4.610 1.00 94.75 104 TRP A N 1
ATOM 759 C CA . TRP A 1 104 ? 7.602 -7.317 -3.604 1.00 94.75 104 TRP A CA 1
ATOM 760 C C . TRP A 1 104 ? 8.192 -6.867 -2.268 1.00 94.75 104 TRP A C 1
ATOM 762 O O . TRP A 1 104 ? 9.177 -7.433 -1.786 1.00 94.75 104 TRP A O 1
ATOM 772 N N . PHE A 1 105 ? 7.570 -5.883 -1.622 1.00 94.44 105 PHE A N 1
ATOM 773 C CA . PHE A 1 105 ? 8.101 -5.287 -0.399 1.00 94.44 105 PHE A CA 1
ATOM 774 C C . PHE A 1 105 ? 7.357 -5.738 0.858 1.00 94.44 105 PHE A C 1
ATOM 776 O O . PHE A 1 105 ? 6.134 -5.839 0.883 1.00 94.44 105 PHE A O 1
ATOM 783 N N . ASP A 1 106 ? 8.117 -5.942 1.940 1.00 95.19 106 ASP A N 1
ATOM 784 C CA . ASP A 1 106 ? 7.607 -6.233 3.288 1.00 95.19 106 ASP A CA 1
ATOM 785 C C . ASP A 1 106 ? 6.618 -7.422 3.363 1.00 95.19 106 ASP A C 1
ATOM 787 O O . ASP A 1 106 ? 5.771 -7.480 4.255 1.00 95.19 106 ASP A O 1
ATOM 791 N N . THR A 1 107 ? 6.760 -8.413 2.475 1.00 94.94 107 THR A N 1
ATOM 792 C CA . THR A 1 107 ? 5.895 -9.608 2.397 1.00 94.94 107 THR A CA 1
ATOM 793 C C 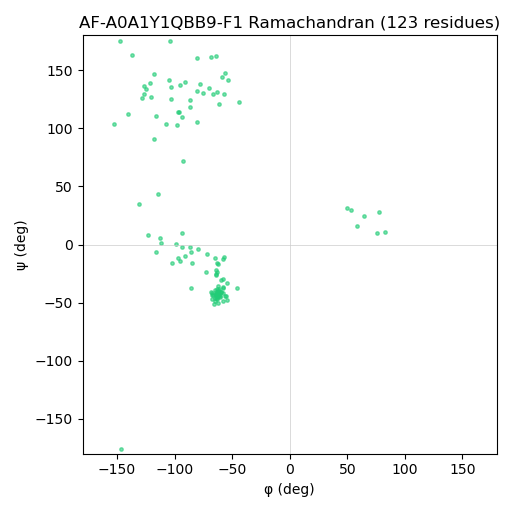. THR A 1 107 ? 5.855 -10.419 3.696 1.00 94.94 107 THR A C 1
ATOM 795 O O . THR A 1 107 ? 4.825 -10.979 4.041 1.00 94.94 107 THR A O 1
ATOM 798 N N . HIS A 1 108 ? 6.933 -10.403 4.483 1.00 94.69 108 HIS A N 1
ATOM 799 C CA . HIS A 1 108 ? 7.003 -11.022 5.814 1.00 94.69 108 HIS A CA 1
ATOM 800 C C . HIS A 1 108 ? 6.046 -10.407 6.854 1.00 94.69 108 HIS A C 1
ATOM 802 O O . HIS A 1 108 ? 5.848 -10.994 7.915 1.00 94.69 108 HIS A O 1
ATOM 808 N N . LYS A 1 109 ? 5.489 -9.214 6.597 1.00 95.44 109 LYS A N 1
ATOM 809 C CA . LYS A 1 109 ? 4.495 -8.565 7.470 1.00 95.44 109 LYS A CA 1
ATOM 810 C C . LYS A 1 109 ? 3.061 -8.919 7.093 1.00 95.44 109 LYS A C 1
ATOM 812 O O . LYS A 1 109 ? 2.148 -8.554 7.828 1.00 95.44 109 LYS A O 1
ATOM 817 N N . VAL A 1 110 ? 2.858 -9.573 5.950 1.00 95.75 110 VAL A N 1
ATOM 818 C CA . VAL A 1 110 ? 1.532 -9.981 5.490 1.00 95.75 110 VAL A CA 1
ATOM 819 C C . VAL A 1 110 ? 0.959 -10.985 6.498 1.00 95.75 110 VAL A C 1
ATOM 821 O O . VAL A 1 110 ? 1.658 -11.916 6.894 1.00 95.75 110 VAL A O 1
ATOM 824 N N . PRO A 1 111 ? -0.289 -10.809 6.964 1.00 95.50 111 PRO A N 1
ATOM 825 C CA . PRO A 1 111 ? -0.913 -11.765 7.865 1.00 95.50 111 PRO A CA 1
ATOM 826 C C . PRO A 1 111 ? -0.981 -13.158 7.241 1.00 95.50 111 PRO A C 1
ATOM 828 O O . PRO A 1 111 ? -1.282 -13.295 6.056 1.00 95.50 111 PRO A O 1
ATOM 831 N N . ALA A 1 112 ? -0.811 -14.201 8.057 1.00 94.69 112 ALA A N 1
ATOM 832 C CA . ALA A 1 112 ? -0.831 -15.585 7.581 1.00 94.69 112 ALA A CA 1
ATOM 833 C C . ALA A 1 112 ? -2.107 -15.943 6.794 1.00 94.69 112 ALA A C 1
ATOM 835 O O . ALA A 1 112 ? -2.044 -16.689 5.820 1.00 94.69 112 ALA A O 1
ATOM 836 N N . ALA A 1 113 ? -3.245 -15.345 7.163 1.00 94.25 113 ALA A N 1
ATOM 837 C CA . ALA A 1 113 ? -4.523 -15.504 6.470 1.00 94.25 113 ALA A CA 1
ATOM 838 C C . ALA A 1 113 ? -4.522 -15.012 5.006 1.00 94.25 113 ALA A C 1
ATOM 840 O O . ALA A 1 113 ? -5.424 -15.366 4.257 1.00 94.25 113 ALA A O 1
ATOM 841 N N . ARG A 1 114 ? -3.532 -14.205 4.599 1.00 94.69 114 ARG A N 1
ATOM 842 C CA . ARG A 1 114 ? -3.388 -13.623 3.252 1.00 94.69 114 ARG A CA 1
ATOM 843 C C . ARG A 1 114 ? -2.196 -14.179 2.473 1.00 94.69 114 ARG A C 1
ATOM 845 O O . ARG A 1 114 ? -1.962 -13.761 1.344 1.00 94.69 114 ARG A O 1
ATOM 852 N N . HIS A 1 115 ? -1.437 -15.124 3.035 1.00 94.38 115 HIS A N 1
ATOM 853 C CA . HIS A 1 115 ? -0.294 -15.713 2.330 1.00 94.38 115 HIS A CA 1
ATOM 854 C C . HIS A 1 115 ? -0.710 -16.457 1.058 1.00 94.38 115 HIS A C 1
ATOM 856 O O . HIS A 1 115 ? -0.033 -16.324 0.045 1.00 94.38 115 HIS A O 1
ATOM 862 N N . ALA A 1 116 ? -1.823 -17.195 1.094 1.00 94.31 116 ALA A N 1
ATOM 863 C CA . ALA A 1 116 ? -2.332 -17.895 -0.084 1.00 94.31 116 ALA A CA 1
ATOM 864 C C . ALA A 1 116 ? -2.737 -16.910 -1.194 1.00 94.31 116 ALA A C 1
ATOM 866 O O . ALA A 1 116 ? -2.374 -17.114 -2.349 1.00 94.31 116 ALA A O 1
ATOM 867 N N . ASP A 1 117 ? -3.410 -15.812 -0.829 1.00 93.69 117 ASP A N 1
ATOM 868 C CA . ASP A 1 117 ? -3.800 -14.748 -1.764 1.00 93.69 117 ASP A CA 1
ATOM 869 C C . ASP A 1 117 ? -2.563 -14.114 -2.423 1.00 93.69 117 ASP A C 1
ATOM 871 O O . ASP A 1 117 ? -2.516 -13.946 -3.642 1.00 93.69 117 ASP A O 1
ATOM 875 N N . LEU A 1 118 ? -1.527 -13.813 -1.627 1.00 95.06 118 LEU A N 1
ATOM 876 C CA . LEU A 1 118 ? -0.271 -13.256 -2.132 1.00 95.06 118 LEU A CA 1
ATOM 877 C C . LEU A 1 118 ? 0.455 -14.234 -3.064 1.00 95.06 118 LEU A C 1
ATOM 879 O O . LEU A 1 118 ? 0.911 -13.827 -4.126 1.00 95.06 118 LEU A O 1
ATOM 883 N N . GLN A 1 119 ? 0.551 -15.511 -2.686 1.00 94.75 119 GLN A N 1
ATOM 884 C CA . GLN A 1 119 ? 1.203 -16.540 -3.500 1.00 94.75 119 GLN A CA 1
ATOM 885 C C . GLN A 1 119 ? 0.486 -16.751 -4.834 1.00 94.75 119 GLN A C 1
ATOM 887 O O . GLN A 1 119 ? 1.140 -16.853 -5.868 1.00 94.75 119 GLN A O 1
ATOM 892 N N . ALA A 1 120 ? -0.848 -16.791 -4.821 1.00 93.94 120 ALA A N 1
ATOM 893 C CA . ALA A 1 120 ? -1.641 -16.914 -6.037 1.00 93.94 120 ALA A CA 1
ATOM 894 C C . ALA A 1 120 ? -1.411 -15.722 -6.976 1.00 93.94 120 ALA A C 1
ATOM 896 O O . ALA A 1 120 ? -1.239 -15.916 -8.176 1.00 93.94 120 ALA A O 1
ATOM 897 N N . LEU A 1 121 ? -1.350 -14.503 -6.429 1.00 92.88 121 LEU A N 1
ATOM 898 C CA . LEU A 1 121 ? -1.075 -13.302 -7.213 1.00 92.88 121 LEU A CA 1
ATOM 899 C C . LEU A 1 121 ? 0.352 -13.290 -7.779 1.00 92.88 121 LEU A C 1
ATOM 901 O O . LEU A 1 121 ? 0.532 -12.983 -8.950 1.00 92.88 121 LEU A O 1
ATOM 905 N N . GLN A 1 122 ? 1.350 -13.666 -6.978 1.00 92.81 122 GLN A N 1
ATOM 906 C CA . GLN A 1 122 ? 2.749 -13.765 -7.411 1.00 92.81 122 GLN A CA 1
ATOM 907 C C . GLN A 1 122 ? 2.980 -14.828 -8.489 1.00 92.81 122 GLN A C 1
ATOM 909 O O . GLN A 1 122 ? 3.944 -14.724 -9.230 1.00 92.81 122 GLN A O 1
ATOM 914 N N . ALA A 1 123 ? 2.140 -15.861 -8.555 1.00 91.81 123 ALA A N 1
ATOM 915 C CA . ALA A 1 123 ? 2.220 -16.886 -9.593 1.00 91.81 123 ALA A CA 1
ATOM 916 C C . ALA A 1 123 ? 1.491 -16.492 -10.891 1.00 91.81 123 ALA A C 1
ATOM 918 O O . ALA A 1 123 ? 1.675 -17.148 -11.914 1.00 91.81 123 ALA A O 1
ATOM 919 N N . ALA A 1 124 ? 0.621 -15.479 -10.834 1.00 89.69 124 ALA A N 1
ATOM 920 C CA . ALA A 1 124 ? -0.185 -15.010 -11.960 1.00 89.69 124 ALA A CA 1
ATOM 921 C C . ALA A 1 124 ? 0.417 -13.791 -12.683 1.00 89.69 124 ALA A C 1
ATOM 923 O O . ALA A 1 124 ? -0.077 -13.431 -13.753 1.00 89.69 124 ALA A O 1
ATOM 924 N N . LEU A 1 125 ? 1.430 -13.162 -12.084 1.00 84.19 125 LEU A N 1
ATOM 925 C CA . LEU A 1 125 ? 2.201 -12.038 -12.614 1.00 84.19 125 LEU A CA 1
ATOM 926 C C . LEU A 1 125 ? 3.603 -12.523 -12.984 1.00 84.19 125 LEU A C 1
ATOM 928 O O . LEU A 1 125 ? 4.073 -12.126 -14.067 1.00 84.19 125 LEU A O 1
#

pLDDT: mean 86.77, std 16.15, range [42.03, 98.19]

Mean predicted aligned error: 6.7 Å

Foldseek 3Di:
DDDDLLRLLCVLLVVCVVVVNQDPFDLEAEDEWEWADDPDDPPQQVPIPPVQSHDTCQVVRQSSQVSCLDPSSQVVSVVVNRHDDPSHHYWYWYQHPHVRDIDTPPLVPDDPVCPVVVVVVVVVD

Solvent-accessible surface area (backbone atoms only — not comparable to full-atom values): 7260 Å² total; per-residue (Å²): 139,77,79,52,60,65,57,42,21,52,51,51,48,50,49,29,56,73,73,66,57,50,59,90,78,49,58,66,41,76,38,74,16,50,33,54,73,71,96,83,49,103,57,55,81,77,72,30,58,79,90,50,76,59,45,68,31,28,67,55,18,34,51,52,19,57,45,66,64,33,67,71,22,44,56,51,25,40,78,73,70,30,66,76,58,93,74,42,46,53,36,11,25,21,39,25,72,63,79,71,46,64,60,72,43,72,64,90,72,57,55,77,93,46,48,65,60,51,52,54,51,65,73,75,107

Nearest PDB structures (foldseek):
  7uiv-assembly1_A  TM=2.157E-01  e=1.439E+00  Escherichia coli
  7uiw-assembly1_A  TM=2.256E-01  e=3.743E+00  Escherichia coli